Protein AF-A0A954H2K1-F1 (afdb_monomer)

Secondary structure (DSSP, 8-state):
------HHHHHHHHHHHSPSSHHHHHHHHHHHS-TTS-HHHHHHHH--STT-SHHHHHHHHHHHHHHTTT-HHHHHHHHHHT-SSHHHHHHHHHHHHHHHH-GGGS-HHHHHHSPP---

Foldseek 3Di:
DLPQDQLLVVLVVVLVPDDDDLLNVLSVVLSVDDLPDQLLVLCVRQACCQVVDNSRNVSSLSSLLSSQLQALVSSLVSSVVNPHPSVSSNVSSNVNSCVNNDPVRDDVVVVVVDDDPDD

Radius of gyration: 14.09 Å; Cα contacts (8 Å, |Δi|>4): 170; chains: 1; bounding box: 40×34×34 Å

Mean predicted aligned error: 3.35 Å

Sequence (119 aa):
LHSTADPRQMLEAVIQYTPEGPTHSGLKEALETPLDYDVRTAAARLGSGGQVISSDTVPFSLWCAAKCLRNYEEAMWTTVAGLGDRDTTCAIAGSVVALAVGSNGIPQLWLDHREPLNC

Nearest PDB structures (foldseek):
  3pko-assembly1_B  TM=3.570E-01  e=7.228E+00  Levilactobacillus brevis ATCC 367

Solvent-accessible surface area (backbone atoms only — not comparable to full-atom values): 6361 Å² total; per-residue (Å²): 131,83,78,73,86,48,47,64,60,52,48,54,53,53,43,74,74,41,67,91,50,65,41,32,54,28,36,53,51,34,69,72,46,67,70,86,57,57,51,53,62,46,17,74,70,29,25,30,20,78,76,76,40,63,41,25,24,48,18,29,19,51,38,33,21,36,58,24,39,82,36,40,66,58,23,40,57,49,36,46,66,32,38,65,34,36,68,64,29,28,53,52,18,41,55,56,16,40,67,65,45,33,80,88,44,48,62,62,70,57,67,72,71,47,82,81,87,82,126

pLDDT: mean 95.21, std 9.89, range [38.78, 98.88]

Structure (mmCIF, N/CA/C/O backbone):
data_AF-A0A954H2K1-F1
#
_entry.id   AF-A0A954H2K1-F1
#
loop_
_atom_site.group_PDB
_atom_site.id
_atom_site.type_symbol
_atom_site.label_atom_id
_atom_site.label_alt_id
_atom_site.label_comp_id
_atom_site.label_asym_id
_atom_site.label_entity_id
_atom_site.label_seq_id
_atom_site.pdbx_PDB_ins_code
_atom_site.Cartn_x
_atom_site.Cartn_y
_atom_site.Cartn_z
_atom_site.occupancy
_atom_site.B_iso_or_equiv
_atom_site.auth_seq_id
_atom_site.auth_comp_id
_atom_site.auth_asym_id
_atom_site.auth_atom_id
_atom_site.pdbx_PDB_model_num
ATOM 1 N N . LEU A 1 1 ? -1.666 -22.739 -12.254 1.00 38.78 1 LEU A N 1
ATOM 2 C CA . LEU A 1 1 ? -2.781 -22.206 -11.441 1.00 38.78 1 LEU A CA 1
ATOM 3 C C . LEU A 1 1 ? -2.349 -20.838 -10.925 1.00 38.78 1 LEU A C 1
ATOM 5 O O . LEU A 1 1 ? -1.765 -20.761 -9.854 1.00 38.78 1 LEU A O 1
ATOM 9 N N . HIS A 1 2 ? -2.515 -19.777 -11.719 1.00 43.56 2 HIS A N 1
ATOM 10 C CA . HIS A 1 2 ? -2.270 -18.424 -11.217 1.00 43.56 2 HIS A CA 1
ATOM 11 C C . HIS A 1 2 ? -3.462 -18.058 -10.341 1.00 43.56 2 HIS A C 1
ATOM 13 O O . HIS A 1 2 ? -4.501 -17.655 -10.853 1.00 43.56 2 HIS A O 1
ATOM 19 N N . SER A 1 3 ? -3.337 -18.282 -9.032 1.00 51.31 3 SER A N 1
ATOM 20 C CA . SER A 1 3 ? -4.218 -17.624 -8.074 1.00 51.31 3 SER A CA 1
ATOM 21 C C . SER A 1 3 ? -3.989 -16.128 -8.261 1.00 51.31 3 SER A C 1
ATOM 23 O O . SER A 1 3 ? -2.921 -15.618 -7.930 1.00 51.31 3 SER A O 1
ATOM 25 N N . THR A 1 4 ? -4.917 -15.443 -8.922 1.00 65.69 4 THR A N 1
ATOM 26 C CA . THR A 1 4 ? -4.854 -13.990 -9.053 1.00 65.69 4 THR A CA 1
ATOM 27 C C . THR A 1 4 ? -5.022 -13.415 -7.660 1.00 65.69 4 THR A C 1
ATOM 29 O O . THR A 1 4 ? -6.081 -13.604 -7.065 1.00 65.69 4 THR A O 1
ATOM 32 N N . ALA A 1 5 ? -3.994 -12.749 -7.136 1.00 76.88 5 ALA A N 1
ATOM 33 C CA . ALA A 1 5 ? -4.074 -12.118 -5.828 1.00 76.88 5 ALA A CA 1
ATOM 34 C C . ALA A 1 5 ? -5.279 -11.155 -5.794 1.00 76.88 5 ALA A C 1
ATOM 36 O O . ALA A 1 5 ? -5.432 -10.301 -6.680 1.00 76.88 5 ALA A O 1
ATOM 37 N N . ASP A 1 6 ? -6.162 -11.361 -4.817 1.00 92.81 6 ASP A N 1
ATOM 38 C CA . ASP A 1 6 ? -7.341 -10.536 -4.566 1.00 92.81 6 ASP A CA 1
ATOM 39 C C . ASP A 1 6 ? -6.993 -9.477 -3.503 1.00 92.81 6 ASP A C 1
ATOM 41 O O . ASP A 1 6 ? -6.648 -9.845 -2.373 1.00 92.81 6 ASP A O 1
ATOM 45 N N . PRO A 1 7 ? -7.076 -8.173 -3.836 1.00 95.81 7 PRO A N 1
ATOM 46 C CA . PRO A 1 7 ? -6.844 -7.083 -2.892 1.00 95.81 7 PRO A CA 1
ATOM 47 C C . PRO A 1 7 ? -7.637 -7.200 -1.590 1.00 95.81 7 PRO A C 1
ATOM 49 O O . PRO A 1 7 ? -7.103 -6.906 -0.520 1.00 95.81 7 PRO A O 1
ATOM 52 N N . ARG A 1 8 ? -8.900 -7.642 -1.665 1.00 96.44 8 ARG A N 1
ATOM 53 C CA . ARG A 1 8 ? -9.757 -7.742 -0.481 1.00 96.44 8 ARG A CA 1
ATOM 54 C C . ARG A 1 8 ? -9.300 -8.880 0.422 1.00 96.44 8 ARG A C 1
ATOM 56 O O . ARG A 1 8 ? -9.053 -8.657 1.605 1.00 96.44 8 ARG A O 1
ATOM 63 N N . GLN A 1 9 ? -9.112 -10.066 -0.156 1.00 96.25 9 GLN A N 1
ATOM 64 C CA . GLN A 1 9 ? -8.632 -11.242 0.567 1.00 96.25 9 GLN A CA 1
ATOM 65 C C . GLN A 1 9 ? -7.272 -10.993 1.237 1.00 96.25 9 GLN A C 1
ATOM 67 O O . GLN A 1 9 ? -7.031 -11.467 2.346 1.00 96.25 9 GLN A O 1
ATOM 72 N N . MET A 1 10 ? -6.386 -10.228 0.589 1.00 96.38 10 MET A N 1
ATOM 73 C CA . MET A 1 10 ? -5.105 -9.825 1.170 1.00 96.38 10 MET A CA 1
ATOM 74 C C . MET A 1 10 ? -5.300 -9.025 2.468 1.00 96.38 10 MET A C 1
ATOM 76 O O . MET A 1 10 ? -4.695 -9.360 3.485 1.00 96.38 10 MET A O 1
ATOM 80 N N . LEU A 1 11 ? -6.146 -7.991 2.455 1.00 98.19 11 LEU A N 1
ATOM 81 C CA . LEU A 1 11 ? -6.416 -7.175 3.645 1.00 98.19 11 LEU A CA 1
ATOM 82 C C . LEU A 1 11 ? -7.114 -7.986 4.745 1.00 98.19 11 LEU A C 1
ATOM 84 O O . LEU A 1 11 ? -6.718 -7.899 5.906 1.00 98.19 11 LEU A O 1
ATOM 88 N N . GLU A 1 12 ? -8.094 -8.818 4.386 1.00 98.38 12 GLU A N 1
ATOM 89 C CA . GLU A 1 12 ? -8.790 -9.711 5.324 1.00 98.38 12 GLU A CA 1
ATOM 90 C C . GLU A 1 12 ? -7.816 -10.677 6.019 1.00 98.38 12 GLU A C 1
ATOM 92 O O . GLU A 1 12 ? -7.873 -10.840 7.241 1.00 98.38 12 GLU A O 1
ATOM 97 N N . ALA A 1 13 ? -6.865 -11.251 5.275 1.00 97.38 13 ALA A N 1
ATOM 98 C CA . ALA A 1 13 ? -5.834 -12.116 5.840 1.00 97.38 13 ALA A CA 1
ATOM 99 C C . ALA A 1 13 ? -4.928 -11.360 6.826 1.00 97.38 13 ALA A C 1
ATOM 101 O O . ALA A 1 13 ? -4.668 -11.855 7.922 1.00 97.38 13 ALA A O 1
ATOM 102 N N . VAL A 1 14 ? -4.472 -10.149 6.486 1.00 97.62 14 VAL A N 1
ATOM 103 C CA . VAL A 1 14 ? -3.630 -9.354 7.398 1.00 97.62 14 VAL A CA 1
ATOM 104 C C . VAL A 1 14 ? -4.388 -8.992 8.676 1.00 97.62 14 VAL A C 1
ATOM 106 O O . VAL A 1 14 ? -3.825 -9.100 9.766 1.00 97.62 14 VAL A O 1
ATOM 109 N N . ILE A 1 15 ? -5.667 -8.619 8.570 1.00 98.62 15 ILE A N 1
ATOM 110 C CA . ILE A 1 15 ? -6.529 -8.342 9.729 1.00 98.62 15 ILE A CA 1
ATOM 111 C C . ILE A 1 15 ? -6.602 -9.570 10.642 1.00 98.62 15 ILE A C 1
ATOM 113 O O . ILE A 1 15 ? -6.393 -9.432 11.843 1.00 98.62 15 ILE A O 1
ATOM 117 N N . GLN A 1 16 ? -6.818 -10.769 10.088 1.00 98.44 16 GLN A N 1
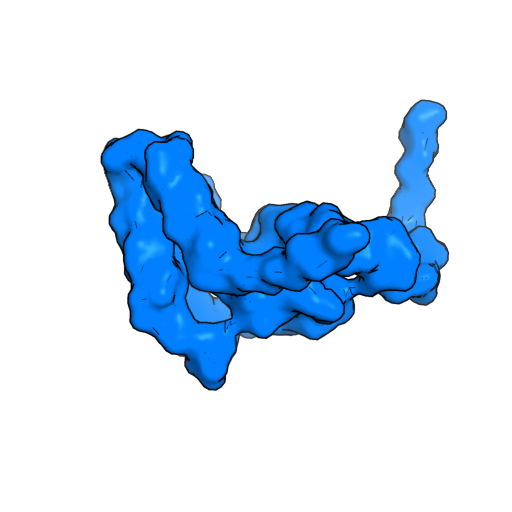ATOM 118 C CA . GLN A 1 16 ? -6.915 -12.010 10.867 1.00 98.44 16 GLN A CA 1
ATOM 119 C C . GLN A 1 16 ? -5.661 -12.297 11.712 1.00 98.44 16 GLN A C 1
ATOM 121 O O . GLN A 1 16 ? -5.774 -12.845 12.808 1.00 98.44 16 GLN A O 1
ATOM 126 N N . TYR A 1 17 ? -4.472 -11.945 11.216 1.00 98.00 17 TYR A N 1
ATOM 127 C CA . TYR A 1 17 ? -3.203 -12.191 11.910 1.00 98.00 17 TYR A CA 1
ATOM 128 C C . TYR A 1 17 ? -2.695 -11.002 12.737 1.00 98.00 17 TYR A C 1
ATOM 130 O O . TYR A 1 17 ? -1.668 -11.127 13.406 1.00 98.00 17 TYR A O 1
ATOM 138 N N . THR A 1 18 ? -3.390 -9.862 12.725 1.00 98.38 18 THR A N 1
ATOM 139 C CA . THR A 1 18 ? -2.998 -8.681 13.505 1.00 98.38 18 THR A CA 1
ATOM 140 C C . THR A 1 18 ? -3.747 -8.669 14.843 1.00 98.38 18 THR A C 1
ATOM 142 O O . THR A 1 18 ? -4.977 -8.637 14.833 1.00 98.38 18 THR A O 1
ATOM 145 N N . PRO A 1 19 ? -3.056 -8.662 16.002 1.00 98.38 19 PRO A N 1
ATOM 146 C CA . PRO A 1 19 ? -3.712 -8.565 17.306 1.00 98.38 19 PRO A CA 1
ATOM 147 C C . PRO A 1 19 ? -4.581 -7.311 17.440 1.00 98.38 19 PRO A C 1
ATOM 149 O O . PRO A 1 19 ? -4.293 -6.278 16.831 1.00 98.38 19 PRO A O 1
ATOM 152 N N . GLU A 1 20 ? -5.611 -7.375 18.287 1.00 98.31 20 GLU A N 1
ATOM 153 C CA . GLU A 1 20 ? -6.463 -6.218 18.561 1.00 98.31 20 GLU A CA 1
ATOM 154 C C . GLU A 1 20 ? -5.645 -5.016 19.059 1.00 98.31 20 GLU A C 1
ATOM 156 O O . GLU A 1 20 ? -4.799 -5.125 19.946 1.00 98.31 20 GLU A O 1
ATOM 161 N N . GLY A 1 21 ? -5.908 -3.848 18.474 1.00 98.62 21 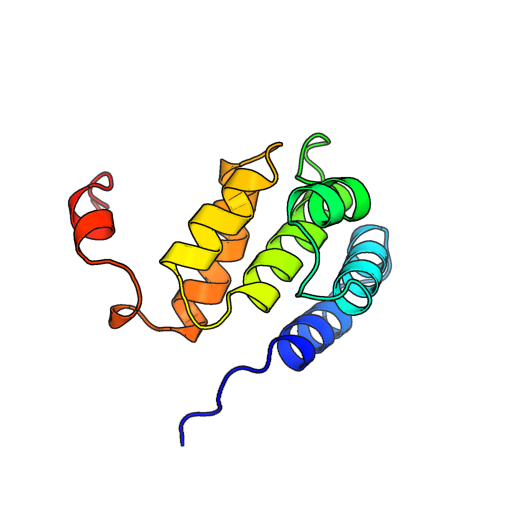GLY A N 1
ATOM 162 C CA . GLY A 1 21 ? -5.198 -2.612 18.773 1.00 98.62 21 GLY A CA 1
ATOM 163 C C . GLY A 1 21 ? -5.382 -1.563 17.673 1.00 98.62 21 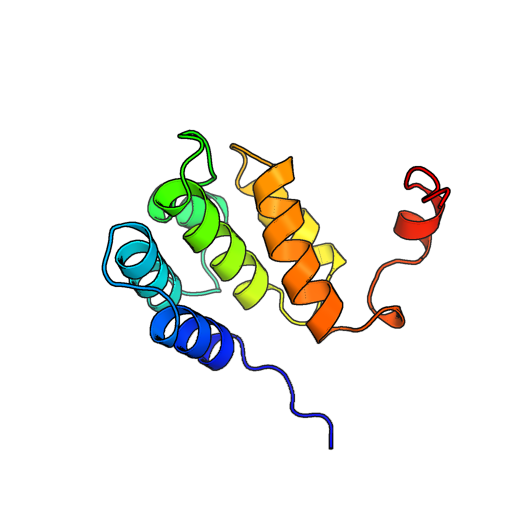GLY A C 1
ATOM 164 O O . GLY A 1 21 ? -6.086 -1.820 16.691 1.00 98.62 21 GLY A O 1
ATOM 165 N N . PRO A 1 22 ? -4.739 -0.388 17.803 1.00 98.69 22 PRO A N 1
ATOM 166 C CA . PRO A 1 22 ? -4.895 0.716 16.854 1.00 98.69 22 PRO A CA 1
ATOM 167 C C . PRO A 1 22 ? -4.591 0.326 15.401 1.00 98.69 22 PRO A C 1
ATOM 169 O O . PRO A 1 22 ? -5.336 0.692 14.498 1.00 98.69 22 PRO A O 1
ATOM 172 N N . THR A 1 23 ? -3.557 -0.488 15.172 1.00 98.75 23 THR A N 1
ATOM 173 C CA . THR A 1 23 ? -3.194 -0.972 13.830 1.00 98.75 23 THR A CA 1
ATOM 174 C C . THR A 1 23 ? -4.259 -1.891 13.241 1.00 98.75 23 THR A C 1
ATOM 176 O O . THR A 1 23 ? -4.628 -1.727 12.085 1.00 98.75 23 THR A O 1
ATOM 179 N N . HIS A 1 24 ? -4.809 -2.818 14.031 1.00 98.81 24 HIS A N 1
ATOM 180 C CA . HIS A 1 24 ? -5.902 -3.689 13.589 1.00 98.81 24 HIS A CA 1
ATOM 181 C C . HIS A 1 24 ? -7.177 -2.893 13.265 1.00 98.81 24 HIS A C 1
ATOM 183 O O . HIS A 1 24 ? -7.835 -3.169 12.263 1.00 98.81 24 HIS A O 1
ATOM 189 N N . SER A 1 25 ? -7.499 -1.861 14.052 1.00 98.81 25 SER A N 1
ATOM 190 C CA . SER A 1 25 ? -8.604 -0.942 13.741 1.00 98.81 25 SER A CA 1
ATOM 191 C C . SER A 1 25 ? -8.366 -0.176 12.437 1.00 98.81 25 SER A C 1
ATOM 193 O O . SER A 1 25 ? -9.257 -0.133 11.592 1.00 98.81 25 SER A O 1
ATOM 195 N N . GLY A 1 26 ? -7.158 0.357 12.231 1.00 98.75 26 GLY A N 1
ATOM 196 C CA . GLY A 1 26 ? -6.791 1.030 10.985 1.00 98.75 26 GLY A CA 1
ATOM 197 C C . GLY A 1 26 ? -6.839 0.097 9.771 1.00 98.75 26 GLY A C 1
ATOM 198 O O . GLY A 1 26 ? -7.298 0.493 8.708 1.00 98.75 26 GLY A O 1
ATOM 199 N N . LEU A 1 27 ? -6.452 -1.173 9.920 1.00 98.88 27 LEU A N 1
ATOM 200 C CA . LEU A 1 27 ? -6.567 -2.170 8.849 1.00 98.88 27 LEU A CA 1
ATOM 201 C C . LEU A 1 27 ? -8.023 -2.457 8.463 1.00 98.88 27 LEU A C 1
ATOM 203 O O . LEU A 1 27 ? -8.324 -2.585 7.278 1.00 98.88 27 LEU A O 1
ATOM 207 N N . LYS A 1 28 ? -8.937 -2.518 9.438 1.00 98.75 28 LYS A N 1
ATOM 208 C CA . LYS A 1 28 ? -10.378 -2.599 9.151 1.00 98.75 28 LYS A CA 1
ATOM 209 C C . LYS A 1 28 ? -10.863 -1.360 8.405 1.00 98.75 28 LYS A C 1
ATOM 211 O O . LYS A 1 28 ? -11.631 -1.481 7.460 1.00 98.75 28 LYS A O 1
ATOM 216 N N . GLU A 1 29 ? -10.387 -0.179 8.784 1.00 98.75 29 GLU A N 1
ATOM 217 C CA . GLU A 1 29 ? -10.713 1.050 8.063 1.00 98.75 29 GLU A CA 1
ATOM 218 C C . GLU A 1 29 ? -10.147 1.065 6.636 1.00 98.75 29 GLU A C 1
ATOM 220 O O . GLU A 1 29 ? -10.831 1.502 5.711 1.00 98.75 29 GLU A O 1
ATOM 225 N N . ALA A 1 30 ? -8.944 0.529 6.427 1.00 98.75 30 ALA A N 1
ATOM 226 C CA . ALA A 1 30 ? -8.362 0.346 5.103 1.00 98.75 30 ALA A CA 1
ATOM 227 C C . ALA A 1 30 ? -9.203 -0.610 4.238 1.00 98.75 30 ALA A C 1
ATOM 229 O O . ALA A 1 30 ? -9.450 -0.299 3.077 1.00 98.75 30 ALA A O 1
ATOM 230 N N . LEU A 1 31 ? -9.695 -1.724 4.796 1.00 98.62 31 LEU A N 1
ATOM 231 C CA . LEU A 1 31 ? -10.586 -2.665 4.099 1.00 98.62 31 LEU A CA 1
ATOM 232 C C . LEU A 1 31 ? -11.898 -2.007 3.638 1.00 98.62 31 LEU A C 1
ATOM 234 O O . LEU A 1 31 ? -12.394 -2.313 2.554 1.00 98.62 31 LEU A O 1
ATOM 238 N N . GLU A 1 32 ? -12.443 -1.100 4.448 1.00 98.38 32 GLU A N 1
ATOM 239 C CA . GLU A 1 32 ? -13.685 -0.376 4.152 1.00 98.38 32 GLU A CA 1
ATOM 240 C C . GLU A 1 32 ? -13.468 0.897 3.313 1.00 98.38 32 GLU A C 1
ATOM 242 O O . GLU A 1 32 ? -14.431 1.509 2.850 1.00 98.38 32 GLU A O 1
ATOM 247 N N . THR A 1 33 ? -12.218 1.320 3.098 1.00 98.56 33 THR A N 1
ATOM 248 C CA . THR A 1 33 ? -11.896 2.490 2.272 1.00 98.56 33 THR A CA 1
ATOM 249 C C . THR A 1 33 ? -11.875 2.092 0.791 1.00 98.56 33 THR A C 1
ATOM 251 O O . THR A 1 33 ? -11.024 1.291 0.396 1.00 98.56 33 THR A O 1
ATOM 254 N N . PRO A 1 34 ? -12.749 2.658 -0.066 1.00 98.12 34 PRO A N 1
ATOM 255 C CA . PRO A 1 34 ? -12.811 2.290 -1.479 1.00 98.12 34 PRO A CA 1
ATOM 256 C C . PRO A 1 34 ? -11.471 2.482 -2.193 1.00 98.12 34 PRO A C 1
ATOM 258 O O . PRO A 1 34 ? -10.825 3.516 -2.039 1.00 98.12 34 PRO A O 1
ATOM 261 N N . LEU A 1 35 ? -11.047 1.496 -2.990 1.00 98.00 35 LEU A N 1
ATOM 262 C CA . LEU A 1 35 ? -9.751 1.526 -3.685 1.00 98.00 35 LEU A CA 1
ATOM 263 C C . LEU A 1 35 ? -9.700 2.542 -4.839 1.00 98.00 35 LEU A C 1
ATOM 265 O O . LEU A 1 35 ? -8.625 2.816 -5.365 1.00 98.00 35 LEU A O 1
ATOM 269 N N . ASP A 1 36 ? -10.827 3.116 -5.256 1.00 97.00 36 ASP A N 1
ATOM 270 C CA . ASP A 1 36 ? -10.909 4.163 -6.281 1.00 97.00 36 ASP A CA 1
ATOM 271 C C . ASP A 1 36 ? -10.745 5.583 -5.714 1.00 97.00 36 ASP A C 1
ATOM 273 O O . ASP A 1 36 ? -10.622 6.531 -6.489 1.00 97.00 36 ASP A O 1
ATOM 277 N N . TYR A 1 37 ? -10.654 5.735 -4.388 1.00 97.88 37 TYR A N 1
ATOM 278 C CA . TYR A 1 37 ? -10.381 7.025 -3.756 1.00 97.88 37 TYR A CA 1
ATOM 279 C C . TYR A 1 37 ? -9.064 7.643 -4.238 1.00 97.88 37 TYR A C 1
ATOM 281 O O . TYR A 1 37 ? -8.098 6.949 -4.595 1.00 97.88 37 TYR A O 1
ATOM 289 N N . ASP A 1 38 ? -9.035 8.978 -4.191 1.00 98.06 38 ASP A N 1
ATOM 290 C CA . ASP A 1 38 ? -7.797 9.735 -4.304 1.00 98.06 38 ASP A CA 1
ATOM 291 C C . ASP A 1 38 ? -6.853 9.363 -3.157 1.00 98.06 38 ASP A C 1
ATOM 293 O O . ASP A 1 38 ? -7.251 9.244 -1.992 1.00 98.06 38 ASP A O 1
ATOM 297 N N . VAL A 1 39 ? -5.577 9.197 -3.489 1.00 98.38 39 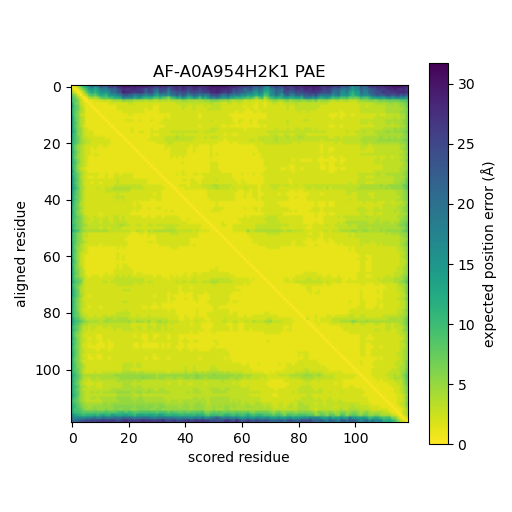VAL A N 1
ATOM 298 C CA . VAL A 1 39 ? -4.581 8.707 -2.537 1.00 98.38 39 VAL A CA 1
ATOM 299 C C . VAL A 1 39 ? -4.345 9.680 -1.385 1.00 98.38 39 VAL A C 1
ATOM 301 O O . VAL A 1 39 ? -4.062 9.242 -0.274 1.00 98.38 39 VAL A O 1
ATOM 304 N N . ARG A 1 40 ? -4.521 10.992 -1.592 1.00 98.06 40 ARG A N 1
ATOM 305 C CA . ARG A 1 40 ? -4.375 11.981 -0.512 1.00 98.06 40 ARG A CA 1
ATOM 306 C C . ARG A 1 40 ? -5.553 11.914 0.448 1.00 98.06 40 ARG A C 1
ATOM 308 O O . ARG A 1 40 ? -5.365 12.083 1.649 1.00 98.06 40 ARG A O 1
ATOM 315 N N . THR A 1 41 ? -6.753 11.631 -0.061 1.00 98.25 41 THR A N 1
ATOM 316 C CA . THR A 1 41 ? -7.923 11.349 0.781 1.00 98.25 41 THR A CA 1
ATOM 317 C C . THR A 1 41 ? -7.714 10.080 1.604 1.00 98.25 41 THR A C 1
ATOM 319 O O . THR A 1 41 ? -7.978 10.092 2.804 1.00 98.25 41 THR A O 1
ATOM 322 N N . ALA A 1 42 ? -7.190 9.010 0.998 1.00 98.56 42 ALA A N 1
ATOM 323 C CA . ALA A 1 42 ? -6.863 7.785 1.726 1.00 98.56 42 ALA A CA 1
ATOM 324 C C . ALA A 1 42 ? -5.765 8.017 2.780 1.00 98.56 42 ALA A C 1
ATOM 326 O O . ALA A 1 42 ? -5.923 7.592 3.918 1.00 98.56 42 ALA A O 1
ATOM 327 N N . ALA A 1 43 ? -4.703 8.755 2.446 1.00 98.44 43 ALA A N 1
ATOM 328 C CA . ALA A 1 43 ? -3.624 9.117 3.368 1.00 98.44 43 ALA A CA 1
ATOM 329 C C . ALA A 1 43 ? -4.125 9.930 4.571 1.00 98.44 43 ALA A C 1
ATOM 331 O O . ALA A 1 43 ? -3.788 9.621 5.710 1.00 98.44 43 ALA A O 1
ATOM 332 N N . ALA A 1 44 ? -4.976 10.935 4.335 1.00 98.06 44 ALA A N 1
ATOM 333 C CA . ALA A 1 44 ? -5.567 11.743 5.402 1.00 98.06 44 ALA A CA 1
ATOM 334 C C . ALA A 1 44 ? -6.458 10.921 6.346 1.00 98.06 44 ALA A C 1
ATOM 336 O O . ALA A 1 44 ? -6.612 11.274 7.513 1.00 98.06 44 ALA A O 1
ATOM 337 N N . ARG A 1 45 ? -7.053 9.841 5.833 1.00 98.31 45 ARG A N 1
ATOM 338 C CA . ARG A 1 45 ? -7.928 8.946 6.588 1.00 98.31 45 ARG A CA 1
ATOM 339 C C . ARG A 1 45 ? -7.159 7.874 7.361 1.00 98.31 45 ARG A C 1
ATOM 341 O O . ARG A 1 45 ? -7.461 7.630 8.520 1.00 98.31 45 ARG A O 1
ATOM 348 N N . LEU A 1 46 ? -6.197 7.229 6.709 1.00 98.62 46 LEU A N 1
ATOM 349 C CA . LEU A 1 46 ? -5.528 6.019 7.195 1.00 98.62 46 LEU A CA 1
ATOM 350 C C . LEU A 1 46 ? -4.184 6.290 7.887 1.00 98.62 46 LEU A C 1
ATOM 352 O O . LEU A 1 46 ? -3.623 5.368 8.479 1.00 98.62 46 LEU A O 1
ATOM 356 N N . GLY A 1 47 ? -3.678 7.523 7.795 1.00 98.38 47 GLY A N 1
ATOM 357 C CA . GLY A 1 47 ? -2.345 7.901 8.252 1.00 98.38 47 GLY A CA 1
ATOM 358 C C . GLY A 1 47 ? -1.271 7.524 7.236 1.00 98.38 47 GLY A C 1
ATOM 359 O O . GLY A 1 47 ? -1.277 6.418 6.711 1.00 98.38 47 GLY A O 1
ATOM 360 N N . SER A 1 48 ? -0.336 8.427 6.937 1.00 98.00 48 SER A N 1
ATOM 361 C CA . SER A 1 48 ? 0.763 8.178 5.984 1.00 98.00 48 SER A CA 1
ATOM 362 C C . SER A 1 48 ? 2.147 8.171 6.648 1.00 98.00 48 SER A C 1
ATOM 364 O O . SER A 1 48 ? 3.153 8.516 6.031 1.00 98.00 48 SER A O 1
ATOM 366 N N . GLY A 1 49 ? 2.194 7.813 7.930 1.00 97.56 49 GLY A N 1
ATOM 367 C CA . GLY A 1 49 ? 3.394 7.566 8.729 1.00 97.56 49 GLY A CA 1
ATOM 368 C C . GLY A 1 49 ? 4.029 8.80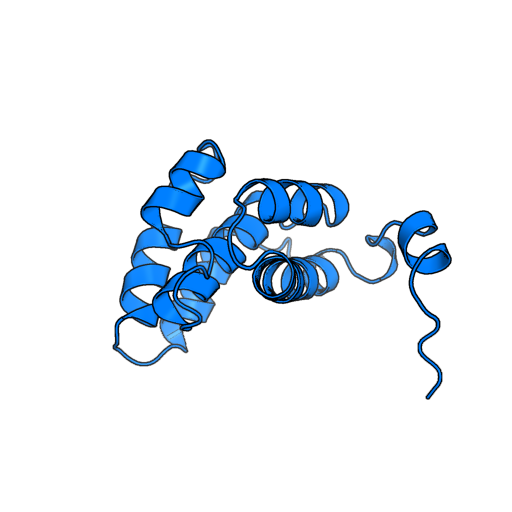4 9.362 1.00 97.56 49 GLY A C 1
ATOM 369 O O . GLY A 1 49 ? 5.125 8.720 9.906 1.00 97.56 49 GLY A O 1
ATOM 370 N N . GLY A 1 50 ? 3.350 9.954 9.347 1.00 97.31 50 GLY A N 1
ATOM 371 C CA . GLY A 1 50 ? 3.842 11.182 9.980 1.00 97.31 50 GLY A CA 1
ATOM 372 C C . GLY A 1 50 ? 4.040 11.080 11.499 1.00 97.31 50 GLY A C 1
ATOM 373 O O . GLY A 1 50 ? 4.770 11.887 12.069 1.00 97.31 50 GLY A O 1
ATOM 374 N N . GLN A 1 51 ? 3.411 10.103 12.155 1.00 97.12 51 GLN A N 1
ATOM 375 C CA . GLN A 1 51 ? 3.552 9.829 13.588 1.00 97.12 51 GLN A CA 1
ATOM 376 C C . GLN A 1 51 ? 4.605 8.753 13.908 1.00 97.12 51 GLN A C 1
ATOM 378 O O . GLN A 1 51 ? 4.859 8.503 15.084 1.00 97.12 51 GLN A O 1
ATOM 383 N N . VAL A 1 52 ? 5.216 8.112 12.901 1.00 96.25 52 VAL A N 1
ATOM 384 C CA . VAL A 1 52 ? 6.243 7.060 13.072 1.00 96.25 52 VAL A CA 1
ATOM 385 C C . VAL A 1 52 ? 5.756 5.907 13.973 1.00 96.25 52 VAL A C 1
ATOM 387 O O . VAL A 1 52 ? 6.472 5.382 14.826 1.00 96.25 52 VAL A O 1
ATOM 390 N N . ILE A 1 53 ? 4.494 5.509 13.802 1.00 98.06 53 ILE A N 1
ATOM 391 C CA . ILE A 1 53 ? 3.871 4.387 14.516 1.00 98.06 53 ILE A CA 1
ATOM 392 C C . ILE A 1 53 ? 3.102 3.505 13.538 1.00 98.06 53 ILE A C 1
ATOM 394 O O . ILE A 1 53 ? 2.539 3.981 12.556 1.00 98.06 53 ILE A O 1
ATOM 398 N N . SER A 1 54 ? 3.014 2.205 13.825 1.00 98.19 54 SER A N 1
ATOM 399 C CA . SER A 1 54 ? 2.419 1.241 12.890 1.00 98.19 54 SER A CA 1
ATOM 400 C C . SER A 1 54 ? 0.958 1.542 12.545 1.00 98.19 54 SER A C 1
ATOM 402 O O . SER A 1 54 ? 0.560 1.330 11.404 1.00 98.19 54 SER A O 1
ATOM 404 N N . SER A 1 55 ? 0.173 2.082 13.478 1.00 98.56 55 SER A N 1
ATOM 405 C CA . SER A 1 55 ? -1.226 2.454 13.234 1.00 98.56 55 SER A CA 1
ATOM 406 C C . SER A 1 55 ? -1.407 3.670 12.329 1.00 98.56 55 SER A C 1
ATOM 408 O O . SER A 1 55 ? -2.503 3.858 11.823 1.00 98.56 55 SER A O 1
ATOM 410 N N . ASP A 1 56 ? -0.357 4.469 12.131 1.00 98.44 56 ASP A N 1
ATOM 411 C CA . ASP A 1 56 ? -0.334 5.611 11.210 1.00 98.44 56 ASP A CA 1
ATOM 412 C C . ASP A 1 56 ? 0.406 5.276 9.905 1.00 98.44 56 ASP A C 1
ATOM 414 O O . ASP A 1 56 ? 0.407 6.080 8.993 1.00 98.44 56 ASP A O 1
ATOM 418 N N . THR A 1 57 ? 1.046 4.109 9.786 1.00 98.56 57 THR A N 1
ATOM 419 C CA . THR A 1 57 ? 1.850 3.739 8.604 1.00 98.56 57 THR A CA 1
ATOM 420 C C . THR A 1 57 ? 1.253 2.556 7.843 1.00 98.56 57 THR A C 1
ATOM 422 O O . THR A 1 57 ? 1.128 2.573 6.615 1.00 98.56 57 THR A O 1
ATOM 425 N N . VAL A 1 58 ? 0.913 1.483 8.559 1.00 98.69 58 VAL A N 1
ATOM 426 C CA . VAL A 1 58 ? 0.562 0.184 7.969 1.00 98.69 58 VAL A CA 1
ATOM 427 C C . VAL A 1 58 ? -0.775 0.222 7.216 1.00 98.69 58 VAL A C 1
ATOM 429 O O . VAL A 1 58 ? -0.800 -0.284 6.091 1.00 98.69 58 VAL A O 1
ATOM 432 N N . PRO A 1 59 ? -1.862 0.824 7.746 1.00 98.81 59 PRO A N 1
ATOM 433 C CA . PRO A 1 59 ? -3.150 0.844 7.052 1.00 98.81 59 PRO A CA 1
ATOM 434 C C . PRO A 1 59 ? -3.083 1.461 5.651 1.00 98.81 59 PRO A 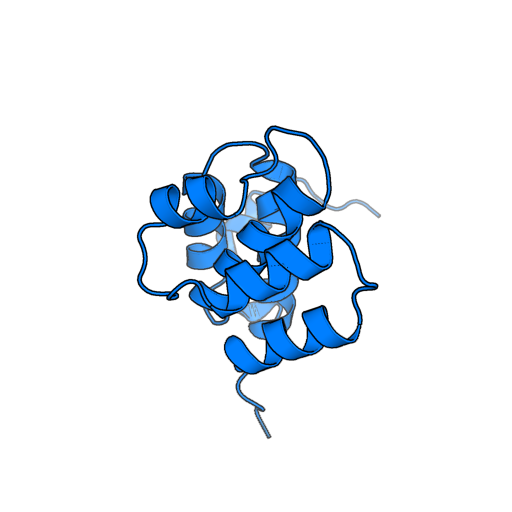C 1
ATOM 436 O O . PRO A 1 59 ? -3.505 0.833 4.681 1.00 98.81 59 PRO A O 1
ATOM 439 N N . PHE A 1 60 ? -2.486 2.648 5.521 1.00 98.88 60 PHE A N 1
ATOM 440 C CA . PHE A 1 60 ? -2.315 3.316 4.229 1.00 98.88 60 PHE A CA 1
ATOM 441 C C . PHE A 1 60 ? -1.396 2.547 3.280 1.00 98.88 60 PHE A C 1
ATOM 443 O O . PHE A 1 60 ? -1.710 2.415 2.096 1.00 98.88 60 PHE A O 1
ATOM 450 N N . SER A 1 61 ? -0.292 1.995 3.792 1.00 98.88 61 SER A N 1
ATOM 451 C CA . SER A 1 61 ? 0.651 1.221 2.975 1.00 98.88 61 SER A CA 1
ATOM 452 C C . SER A 1 61 ? -0.021 -0.002 2.346 1.00 98.88 61 SER A C 1
ATOM 454 O O . SER A 1 61 ? 0.139 -0.264 1.154 1.00 98.88 61 SER A O 1
ATOM 456 N N . LEU A 1 62 ? -0.820 -0.739 3.126 1.00 98.81 62 LEU A N 1
ATOM 457 C CA . LEU A 1 62 ? -1.529 -1.917 2.625 1.00 98.81 62 LEU A CA 1
ATOM 458 C C . LEU A 1 62 ? -2.739 -1.560 1.762 1.00 98.81 62 LEU A C 1
ATOM 460 O O . LEU A 1 62 ? -3.044 -2.302 0.831 1.00 98.81 62 LEU A O 1
ATOM 464 N N . TRP A 1 63 ? -3.389 -0.420 2.005 1.00 98.81 63 TRP A N 1
ATOM 465 C CA . TRP A 1 63 ? -4.407 0.107 1.096 1.00 98.81 63 TRP A CA 1
ATOM 466 C C . TRP A 1 63 ? -3.810 0.448 -0.279 1.00 98.81 63 TRP A C 1
ATOM 468 O O . TRP A 1 63 ? -4.370 0.060 -1.304 1.00 98.81 63 TRP A O 1
ATOM 478 N N . CYS A 1 64 ? -2.631 1.082 -0.325 1.00 98.81 64 CYS A N 1
ATOM 479 C CA . CYS A 1 64 ? -1.929 1.350 -1.585 1.00 98.81 64 CYS A CA 1
ATOM 480 C C . CYS A 1 64 ? -1.520 0.053 -2.298 1.00 98.81 64 CYS A C 1
ATOM 482 O O . CYS A 1 64 ? -1.718 -0.076 -3.507 1.00 98.81 64 CYS A O 1
ATOM 484 N N . ALA A 1 65 ? -1.012 -0.936 -1.552 1.00 98.69 65 ALA A N 1
ATOM 485 C CA . ALA A 1 65 ? -0.705 -2.253 -2.105 1.00 98.69 65 ALA A CA 1
ATOM 486 C C . ALA A 1 65 ? -1.955 -2.936 -2.682 1.00 98.69 65 ALA A C 1
ATOM 488 O O . ALA A 1 65 ? -1.902 -3.473 -3.783 1.00 98.69 65 ALA A O 1
ATOM 489 N N . ALA A 1 66 ? -3.091 -2.874 -1.981 1.00 98.44 66 ALA A N 1
ATOM 490 C CA . ALA A 1 66 ? -4.365 -3.417 -2.445 1.00 98.44 66 ALA A CA 1
ATOM 491 C C . ALA A 1 66 ? -4.837 -2.725 -3.737 1.00 98.44 66 ALA A C 1
ATOM 493 O O . ALA A 1 66 ? -5.196 -3.399 -4.705 1.00 98.44 66 ALA A O 1
ATOM 494 N N . LYS A 1 67 ? -4.783 -1.387 -3.780 1.00 98.38 67 LYS A N 1
ATOM 495 C CA . LYS A 1 67 ? -5.172 -0.573 -4.942 1.00 98.38 67 LYS A CA 1
ATOM 496 C C . LYS A 1 67 ? -4.367 -0.924 -6.197 1.00 98.38 67 LYS A C 1
ATOM 498 O O . LYS A 1 67 ? -4.933 -0.970 -7.285 1.00 98.38 67 LYS A O 1
ATOM 503 N N . CYS A 1 68 ? -3.075 -1.214 -6.042 1.00 97.94 68 CYS A N 1
ATOM 504 C CA . CYS A 1 68 ? -2.138 -1.402 -7.151 1.00 97.94 68 CYS A CA 1
ATOM 505 C C . CYS A 1 68 ? -1.510 -2.807 -7.187 1.00 97.94 68 CYS A C 1
ATOM 507 O O . CYS A 1 68 ? -0.415 -2.982 -7.715 1.00 97.94 68 CYS A O 1
ATOM 509 N N . LEU A 1 69 ? -2.194 -3.831 -6.658 1.00 96.94 69 LEU A N 1
ATOM 510 C CA . LEU A 1 69 ? -1.618 -5.161 -6.374 1.00 96.94 69 LEU A CA 1
ATOM 511 C C . LEU A 1 69 ? -0.982 -5.869 -7.583 1.00 96.94 69 LEU A C 1
ATOM 513 O O . LEU A 1 69 ? -0.214 -6.815 -7.433 1.00 96.94 69 LEU A O 1
ATOM 517 N N . ARG A 1 70 ? -1.320 -5.428 -8.795 1.00 95.56 70 ARG A N 1
ATOM 518 C CA . ARG A 1 70 ? -0.884 -6.021 -10.064 1.00 95.56 70 ARG A CA 1
ATOM 519 C C . ARG A 1 70 ? 0.111 -5.151 -10.833 1.00 95.56 70 ARG A C 1
ATOM 521 O O . ARG A 1 70 ? 0.480 -5.518 -11.943 1.00 95.56 70 ARG A O 1
ATOM 528 N N . ASN A 1 71 ? 0.519 -4.011 -10.280 1.00 97.75 71 ASN A N 1
ATOM 529 C CA . ASN A 1 71 ? 1.395 -3.058 -10.947 1.00 97.75 71 ASN A CA 1
ATOM 530 C C . ASN A 1 71 ? 2.350 -2.415 -9.934 1.00 97.75 71 ASN A C 1
ATOM 532 O O . ASN A 1 71 ? 1.968 -1.521 -9.181 1.00 97.75 71 ASN A O 1
ATOM 536 N N . TYR A 1 72 ? 3.601 -2.8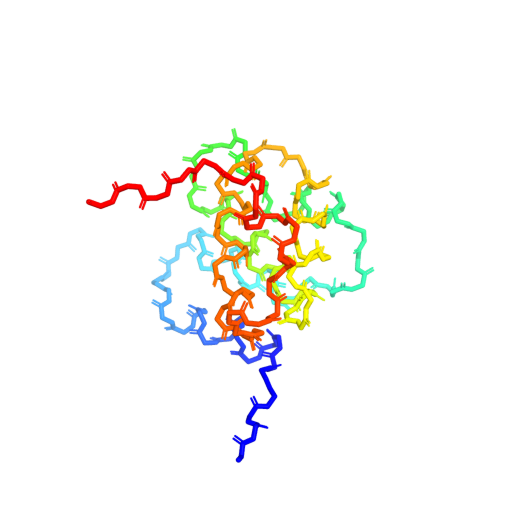80 -9.927 1.00 98.38 72 TYR A N 1
ATOM 537 C CA . TYR A 1 72 ? 4.621 -2.407 -8.993 1.00 98.38 72 TYR A CA 1
ATOM 538 C C . TYR A 1 72 ? 4.925 -0.914 -9.159 1.00 98.38 72 TYR A C 1
ATOM 540 O O . TYR A 1 72 ? 4.995 -0.187 -8.172 1.00 98.38 72 TYR A O 1
ATOM 548 N N . GLU A 1 73 ? 5.075 -0.444 -10.399 1.00 98.31 73 GLU A N 1
ATOM 549 C CA . GLU A 1 73 ? 5.379 0.962 -10.670 1.00 98.31 73 GLU A CA 1
ATOM 550 C C . GLU A 1 73 ? 4.249 1.879 -10.188 1.00 98.31 73 GLU A C 1
ATOM 552 O O . GLU A 1 73 ? 4.492 2.856 -9.479 1.00 98.31 73 GLU A O 1
ATOM 557 N N . GLU A 1 74 ? 3.003 1.526 -10.505 1.00 98.44 74 GLU A N 1
ATOM 558 C CA . GLU A 1 74 ? 1.835 2.283 -10.055 1.00 98.44 74 GLU A CA 1
ATOM 559 C C . GLU A 1 74 ? 1.680 2.251 -8.532 1.00 98.44 74 GLU A C 1
ATOM 561 O O . GLU A 1 74 ? 1.346 3.277 -7.941 1.00 98.44 74 GLU A O 1
ATOM 566 N N . ALA A 1 75 ? 1.980 1.124 -7.877 1.00 98.56 75 ALA A N 1
ATOM 567 C CA . ALA A 1 75 ? 1.960 1.026 -6.419 1.00 98.56 75 ALA A CA 1
ATOM 568 C C . ALA A 1 75 ? 2.950 1.999 -5.773 1.00 98.56 75 ALA A C 1
ATOM 570 O O . ALA A 1 75 ? 2.604 2.695 -4.817 1.00 98.56 75 ALA A O 1
ATOM 571 N N . MET A 1 76 ? 4.163 2.091 -6.315 1.00 98.69 76 MET A N 1
ATOM 572 C CA . MET A 1 76 ? 5.208 2.969 -5.794 1.00 98.69 76 MET A CA 1
ATOM 573 C C . MET A 1 76 ? 4.857 4.447 -6.013 1.00 98.69 76 MET A C 1
ATOM 575 O O . MET A 1 76 ? 4.910 5.230 -5.063 1.00 98.69 76 MET A O 1
ATOM 579 N N . TRP A 1 77 ? 4.400 4.824 -7.215 1.00 98.62 77 TRP A N 1
ATOM 580 C CA . TRP A 1 77 ? 3.960 6.198 -7.498 1.00 98.62 77 TRP A CA 1
ATOM 581 C C . TRP A 1 77 ? 2.715 6.612 -6.710 1.00 98.62 77 TRP A C 1
ATOM 583 O O . TRP A 1 77 ? 2.625 7.747 -6.240 1.00 98.62 77 TRP A O 1
ATOM 593 N N . THR A 1 78 ? 1.768 5.694 -6.526 1.00 98.69 78 THR A N 1
ATOM 594 C CA . THR A 1 78 ? 0.577 5.930 -5.707 1.00 98.69 78 THR A CA 1
ATOM 595 C C . THR A 1 78 ? 0.981 6.157 -4.255 1.00 98.69 78 THR A C 1
ATOM 597 O O . THR A 1 78 ? 0.644 7.188 -3.680 1.00 98.69 78 THR A O 1
ATOM 600 N N . THR A 1 79 ? 1.770 5.250 -3.676 1.00 98.81 79 THR A N 1
ATOM 601 C CA . THR A 1 79 ? 2.148 5.319 -2.257 1.00 98.81 79 THR A CA 1
ATOM 602 C C . THR A 1 79 ? 2.916 6.603 -1.939 1.00 98.81 79 THR A C 1
ATOM 604 O O . THR A 1 79 ? 2.550 7.329 -1.014 1.00 98.81 79 THR A O 1
ATOM 607 N N . VAL A 1 80 ? 3.918 6.964 -2.753 1.00 98.56 80 VAL A N 1
ATOM 608 C CA . VAL A 1 80 ? 4.729 8.176 -2.524 1.00 98.56 80 VAL A CA 1
ATOM 609 C C . VAL A 1 80 ? 3.909 9.472 -2.633 1.00 98.56 80 VAL A C 1
ATOM 611 O O . VAL A 1 80 ? 4.218 10.468 -1.966 1.00 98.56 80 VAL A O 1
ATOM 614 N N . ALA A 1 81 ? 2.837 9.470 -3.436 1.00 98.50 81 ALA A N 1
ATOM 615 C CA . ALA A 1 81 ? 1.933 10.609 -3.588 1.00 98.50 81 ALA A CA 1
ATOM 616 C C . ALA A 1 81 ? 1.067 10.871 -2.339 1.00 98.50 81 ALA A C 1
ATOM 618 O O . ALA A 1 81 ? 0.583 11.996 -2.171 1.00 98.50 81 ALA A O 1
ATOM 619 N N . GLY A 1 82 ? 0.940 9.889 -1.436 1.00 97.31 82 GLY A N 1
ATOM 620 C CA . GLY A 1 82 ? 0.333 10.047 -0.109 1.00 97.31 82 GLY A CA 1
ATOM 621 C C . GLY A 1 82 ? 1.133 10.923 0.859 1.00 97.31 82 GLY A C 1
ATOM 622 O O . GLY A 1 82 ? 0.575 11.410 1.838 1.00 97.31 82 GLY A O 1
ATOM 623 N N . LEU A 1 83 ? 2.402 11.214 0.543 1.00 97.31 83 LEU A N 1
ATOM 624 C CA . LEU A 1 83 ? 3.328 11.979 1.388 1.00 97.31 83 LEU A CA 1
ATOM 625 C C . LEU A 1 83 ? 3.570 11.301 2.757 1.00 97.31 83 LEU A C 1
ATOM 627 O O . LEU A 1 83 ? 3.466 10.087 2.875 1.00 97.31 83 LEU A O 1
ATOM 631 N N . GLY A 1 84 ? 3.972 12.070 3.774 1.00 96.75 84 GLY A N 1
ATOM 632 C CA . GLY A 1 84 ? 4.388 11.540 5.077 1.00 96.75 84 GLY A CA 1
ATOM 633 C C . GLY A 1 84 ? 5.728 10.801 5.017 1.00 96.75 84 GLY A C 1
ATOM 634 O O . GLY A 1 84 ? 6.674 11.291 4.389 1.00 96.75 84 GLY A O 1
ATOM 635 N N . ASP A 1 85 ? 5.787 9.646 5.676 1.00 97.94 85 ASP A N 1
ATOM 636 C CA . ASP A 1 85 ? 6.934 8.733 5.746 1.00 97.94 85 ASP A CA 1
ATOM 637 C C . ASP A 1 85 ? 6.993 7.876 4.471 1.00 97.94 85 ASP A C 1
ATOM 639 O O . ASP A 1 85 ? 6.515 6.739 4.389 1.00 97.94 85 ASP A O 1
ATOM 643 N N . ARG A 1 86 ? 7.480 8.507 3.401 1.00 98.12 86 ARG A N 1
ATOM 644 C CA . ARG A 1 86 ? 7.440 7.967 2.035 1.00 98.12 86 ARG A CA 1
ATOM 645 C C . ARG A 1 86 ? 8.284 6.714 1.883 1.00 98.12 86 ARG A C 1
ATOM 647 O O . ARG A 1 86 ? 7.877 5.800 1.175 1.00 98.12 86 ARG A O 1
ATOM 654 N N . ASP A 1 87 ? 9.456 6.692 2.499 1.00 98.06 87 ASP A N 1
ATOM 655 C CA . ASP A 1 87 ? 10.373 5.565 2.446 1.00 98.06 87 ASP A CA 1
ATOM 656 C C . ASP A 1 87 ? 9.770 4.346 3.138 1.00 98.06 87 ASP A C 1
ATOM 658 O O . ASP A 1 87 ? 9.679 3.292 2.506 1.00 98.06 87 ASP A O 1
ATOM 662 N N . THR A 1 88 ? 9.251 4.486 4.361 1.00 98.25 88 THR A N 1
ATOM 663 C CA . THR A 1 88 ? 8.651 3.351 5.078 1.00 98.25 88 THR A CA 1
ATOM 664 C C . THR A 1 88 ? 7.387 2.849 4.385 1.00 98.25 88 THR A C 1
ATOM 666 O O . THR A 1 88 ? 7.211 1.641 4.200 1.00 98.25 88 THR A O 1
ATOM 669 N N . THR A 1 89 ? 6.506 3.757 3.955 1.00 98.75 89 THR A N 1
ATOM 670 C CA . THR A 1 89 ? 5.252 3.367 3.293 1.00 98.75 89 THR A CA 1
ATOM 671 C C . THR A 1 89 ? 5.504 2.683 1.947 1.00 98.75 89 THR A C 1
ATOM 673 O O . THR A 1 89 ? 4.928 1.625 1.681 1.00 98.75 89 THR A O 1
ATOM 676 N N . CYS A 1 90 ? 6.422 3.208 1.124 1.00 98.69 90 CYS A N 1
ATOM 677 C CA . CYS A 1 90 ? 6.805 2.575 -0.141 1.00 98.69 90 CYS A CA 1
ATOM 678 C C . CYS A 1 90 ? 7.535 1.246 0.076 1.00 98.69 90 CYS A C 1
ATOM 680 O O . CYS A 1 90 ? 7.307 0.305 -0.682 1.00 98.69 90 CYS A O 1
ATOM 682 N N . ALA A 1 91 ? 8.371 1.128 1.112 1.00 98.50 91 ALA A N 1
ATOM 683 C CA . ALA A 1 91 ? 9.033 -0.131 1.440 1.00 98.50 91 ALA A CA 1
ATOM 684 C C . ALA A 1 91 ? 8.012 -1.234 1.760 1.00 98.50 91 ALA A C 1
ATOM 686 O O . ALA A 1 91 ? 8.130 -2.349 1.248 1.00 98.50 91 ALA A O 1
ATOM 687 N N . ILE A 1 92 ? 6.974 -0.924 2.545 1.00 98.69 92 ILE A N 1
ATOM 688 C CA . ILE A 1 92 ? 5.901 -1.872 2.875 1.00 98.69 92 ILE A CA 1
ATOM 689 C C . ILE A 1 92 ? 5.066 -2.203 1.632 1.00 98.69 92 ILE A C 1
ATOM 691 O O . ILE A 1 92 ? 4.941 -3.377 1.274 1.00 98.69 92 ILE A O 1
ATOM 695 N N . ALA A 1 93 ? 4.514 -1.189 0.956 1.00 98.69 93 ALA A N 1
ATOM 696 C CA . ALA A 1 93 ? 3.622 -1.390 -0.187 1.00 98.69 93 ALA A CA 1
ATOM 697 C C . ALA A 1 93 ? 4.337 -2.097 -1.349 1.00 98.69 93 ALA A C 1
ATOM 699 O O . ALA A 1 93 ? 3.845 -3.096 -1.878 1.00 98.69 93 ALA A O 1
ATOM 700 N N . GLY A 1 94 ? 5.539 -1.631 -1.694 1.00 98.25 94 GLY A N 1
ATOM 701 C CA . GLY A 1 94 ? 6.371 -2.212 -2.739 1.00 98.25 94 GLY A CA 1
ATOM 702 C C . GLY A 1 94 ? 6.736 -3.666 -2.455 1.00 98.25 94 GLY A C 1
ATOM 703 O O . GLY A 1 94 ? 6.651 -4.491 -3.359 1.00 98.25 94 GLY A O 1
ATOM 704 N N . SER A 1 95 ? 7.071 -4.023 -1.210 1.00 97.56 95 SER A N 1
ATOM 705 C CA . SER A 1 95 ? 7.394 -5.415 -0.855 1.00 97.56 95 SER A CA 1
ATOM 706 C C . SER A 1 95 ? 6.219 -6.365 -1.095 1.00 97.56 95 SER A C 1
ATOM 708 O O . SER A 1 95 ? 6.401 -7.448 -1.650 1.00 97.56 95 SER A O 1
ATOM 710 N N . VAL A 1 96 ? 5.003 -5.951 -0.727 1.00 97.69 96 VAL A N 1
ATOM 711 C CA . VAL A 1 96 ? 3.787 -6.746 -0.956 1.00 97.69 96 VAL A CA 1
ATOM 712 C C . VAL A 1 96 ? 3.526 -6.914 -2.452 1.00 97.69 96 VAL A C 1
ATOM 714 O O . VAL A 1 96 ? 3.326 -8.033 -2.929 1.00 97.69 96 VAL A O 1
ATOM 717 N N . VAL A 1 97 ? 3.574 -5.818 -3.212 1.00 98.06 97 VAL A N 1
ATOM 718 C CA . VAL A 1 97 ? 3.276 -5.856 -4.648 1.00 98.06 97 VAL A CA 1
ATOM 719 C C . VAL A 1 97 ? 4.354 -6.612 -5.424 1.00 98.06 97 VAL A C 1
ATOM 721 O O . VAL A 1 97 ? 4.011 -7.386 -6.313 1.00 98.06 97 VAL A O 1
ATOM 724 N N . ALA A 1 98 ? 5.633 -6.494 -5.056 1.00 97.06 98 ALA A N 1
ATOM 725 C CA . ALA A 1 98 ? 6.728 -7.261 -5.659 1.00 97.06 98 ALA A CA 1
ATOM 726 C C . ALA A 1 98 ? 6.509 -8.779 -5.562 1.00 97.06 98 ALA A C 1
ATOM 728 O O . ALA A 1 98 ? 6.789 -9.50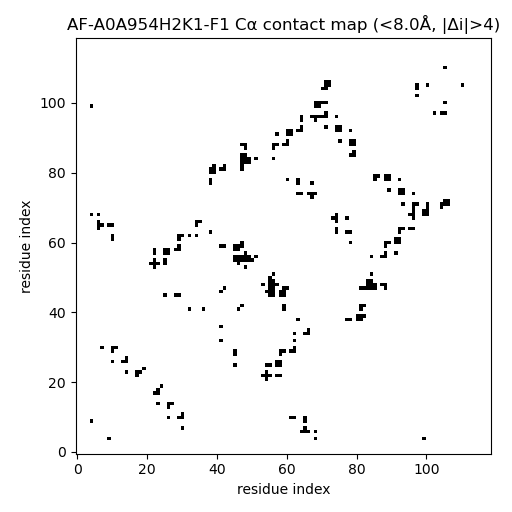2 -6.518 1.00 97.06 98 ALA A O 1
ATOM 729 N N . LEU A 1 99 ? 5.978 -9.270 -4.437 1.00 95.75 99 LEU A N 1
ATOM 730 C CA . LEU A 1 99 ? 5.627 -10.685 -4.281 1.00 95.75 99 LEU A CA 1
ATOM 731 C C . LEU A 1 99 ? 4.428 -11.082 -5.152 1.00 95.75 99 LEU A C 1
ATOM 733 O O . LEU A 1 99 ? 4.402 -12.191 -5.682 1.00 95.75 99 LEU A O 1
ATOM 737 N N . ALA A 1 100 ? 3.455 -10.184 -5.326 1.00 95.44 100 ALA A N 1
ATOM 738 C CA . ALA A 1 100 ? 2.272 -10.433 -6.146 1.00 95.44 100 ALA A CA 1
ATOM 739 C C . ALA A 1 100 ? 2.585 -10.471 -7.653 1.00 95.44 100 ALA A C 1
ATOM 741 O O . ALA A 1 100 ? 2.050 -11.320 -8.368 1.00 95.44 100 ALA A O 1
ATOM 742 N N . VAL A 1 101 ? 3.455 -9.577 -8.138 1.00 95.75 101 VAL A N 1
ATOM 743 C CA . VAL A 1 101 ? 3.823 -9.492 -9.565 1.00 95.75 101 VAL A CA 1
ATOM 744 C C . VAL A 1 101 ? 5.048 -10.338 -9.932 1.00 95.75 101 VAL A C 1
ATOM 746 O O . VAL A 1 101 ? 5.291 -10.601 -11.110 1.00 95.75 101 VAL A O 1
ATOM 749 N N . GLY A 1 102 ? 5.811 -10.794 -8.935 1.00 95.25 102 GLY A N 1
ATOM 750 C CA . GLY A 1 102 ? 7.080 -11.497 -9.114 1.00 95.25 102 GLY A CA 1
ATOM 751 C C . GLY A 1 102 ? 8.219 -10.579 -9.573 1.00 95.25 102 GLY A C 1
ATOM 752 O O . GLY A 1 102 ? 8.014 -9.429 -9.956 1.00 95.25 102 GLY A O 1
ATOM 753 N N . SER A 1 103 ? 9.451 -11.099 -9.587 1.00 92.12 103 SER A N 1
ATOM 754 C CA . SER A 1 103 ? 10.649 -10.320 -9.953 1.00 92.12 103 SER A CA 1
ATOM 755 C C . SER A 1 103 ? 10.558 -9.671 -11.337 1.00 92.12 103 SER A C 1
ATOM 757 O O . SER A 1 103 ? 11.037 -8.560 -11.526 1.00 92.12 103 SER A O 1
ATOM 759 N N . ASN A 1 104 ? 9.906 -10.345 -12.288 1.00 94.75 104 ASN A N 1
ATOM 760 C CA . ASN A 1 104 ? 9.739 -9.860 -13.660 1.00 94.75 104 ASN A CA 1
ATOM 761 C C . ASN A 1 104 ? 8.709 -8.723 -13.777 1.00 94.75 104 ASN A C 1
ATOM 763 O O . ASN A 1 104 ? 8.635 -8.084 -14.821 1.00 94.75 104 ASN A O 1
ATOM 767 N N . GLY A 1 105 ? 7.895 -8.493 -12.741 1.00 95.88 105 GLY A N 1
ATOM 768 C CA . GLY A 1 105 ? 6.944 -7.384 -12.682 1.00 95.88 105 GLY A CA 1
ATOM 769 C C . GLY A 1 105 ? 7.536 -6.090 -12.117 1.00 95.88 105 GLY A C 1
ATOM 770 O O . GLY A 1 105 ? 6.844 -5.075 -12.087 1.00 95.88 105 GLY A O 1
ATOM 771 N N . ILE A 1 106 ? 8.797 -6.108 -11.671 1.00 97.12 106 ILE A N 1
ATOM 772 C CA . ILE A 1 106 ? 9.524 -4.910 -11.238 1.00 97.12 106 ILE A CA 1
ATOM 773 C C . ILE A 1 106 ? 10.196 -4.279 -12.470 1.00 97.12 106 ILE A C 1
ATOM 775 O O . ILE A 1 106 ? 10.882 -4.996 -13.203 1.00 97.12 106 ILE A O 1
ATOM 779 N N . PRO A 1 107 ? 10.052 -2.960 -12.717 1.00 97.31 107 PRO A N 1
ATOM 780 C CA . PRO A 1 107 ? 10.688 -2.309 -13.859 1.00 97.31 107 PRO A CA 1
ATOM 781 C C . PRO A 1 107 ? 12.209 -2.492 -13.852 1.00 97.31 107 PRO A C 1
ATOM 783 O O . PRO A 1 107 ? 12.889 -2.063 -12.917 1.00 97.31 107 PRO A O 1
ATOM 786 N N . GLN A 1 108 ? 12.757 -3.074 -14.924 1.00 95.62 108 GLN A N 1
ATOM 787 C CA . GLN A 1 108 ? 14.201 -3.308 -15.046 1.00 95.62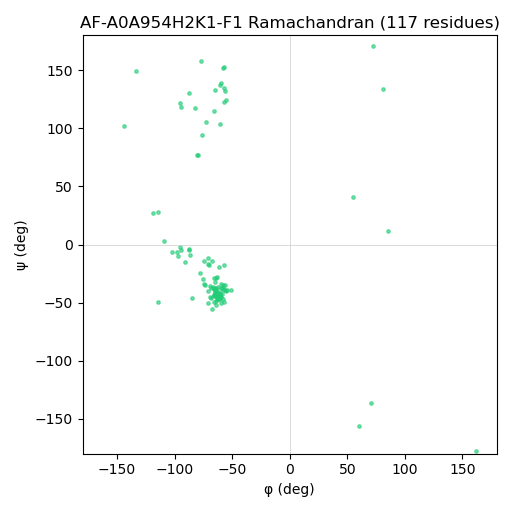 108 GLN A CA 1
ATOM 788 C C . GLN A 1 108 ? 15.001 -2.009 -14.901 1.00 95.62 108 GLN A C 1
ATOM 790 O O . GLN A 1 108 ? 15.996 -1.976 -14.189 1.00 95.62 108 GLN A O 1
ATOM 795 N N . LEU A 1 109 ? 14.494 -0.912 -15.471 1.00 97.06 109 LEU A N 1
ATOM 796 C CA . LEU A 1 109 ? 15.101 0.411 -15.344 1.00 97.06 109 LEU A CA 1
ATOM 797 C C . LEU A 1 109 ? 15.314 0.812 -13.872 1.00 97.06 109 LEU A C 1
ATOM 799 O O . LEU A 1 109 ? 16.344 1.373 -13.524 1.00 97.06 109 LEU A O 1
ATOM 803 N N . TRP A 1 110 ? 14.372 0.502 -12.980 1.00 96.25 110 TRP A N 1
ATOM 804 C CA . TRP A 1 110 ? 14.507 0.843 -11.561 1.00 96.25 110 TRP A CA 1
ATOM 805 C C . TRP A 1 110 ? 15.517 -0.062 -10.852 1.00 96.25 110 TRP A C 1
ATOM 807 O O . TRP A 1 110 ? 16.240 0.397 -9.971 1.00 96.25 110 TRP A O 1
ATOM 817 N N . LEU A 1 111 ? 15.606 -1.333 -11.258 1.00 94.06 111 LEU A N 1
ATOM 818 C CA . LEU A 1 111 ? 16.645 -2.253 -10.785 1.00 94.06 111 LEU A CA 1
ATOM 819 C C . LEU A 1 111 ? 18.046 -1.816 -11.225 1.00 94.06 111 LEU A C 1
ATOM 821 O O . LEU A 1 111 ? 18.998 -2.042 -10.484 1.00 94.06 111 LEU A O 1
ATOM 825 N N . ASP A 1 112 ? 18.166 -1.188 -12.393 1.00 95.12 112 ASP A N 1
ATOM 826 C CA . ASP A 1 112 ? 19.436 -0.681 -12.919 1.00 95.12 112 ASP A CA 1
ATOM 827 C C . ASP A 1 112 ? 19.853 0.645 -12.248 1.00 95.12 112 ASP A C 1
ATOM 829 O O . ASP A 1 112 ? 21.039 0.966 -12.192 1.00 95.12 112 ASP A O 1
ATOM 833 N N . HIS A 1 113 ? 18.889 1.409 -11.718 1.00 95.38 113 HIS A N 1
ATOM 834 C CA . HIS A 1 113 ? 19.113 2.710 -11.070 1.00 95.38 113 HIS A CA 1
ATOM 835 C C . HIS A 1 113 ? 19.187 2.672 -9.535 1.00 95.38 113 HIS A C 1
ATOM 837 O O . HIS A 1 113 ? 19.489 3.700 -8.925 1.00 95.38 113 HIS A O 1
ATOM 843 N N . ARG A 1 114 ? 18.915 1.531 -8.892 1.00 93.69 114 ARG A N 1
ATOM 844 C CA . ARG A 1 114 ? 19.095 1.383 -7.437 1.00 93.69 114 ARG A CA 1
ATOM 845 C C . ARG A 1 114 ? 20.570 1.197 -7.079 1.00 93.69 114 ARG A C 1
ATOM 847 O O . ARG A 1 114 ? 21.363 0.713 -7.883 1.00 93.69 114 ARG A O 1
ATOM 854 N N . GLU A 1 115 ? 20.915 1.496 -5.832 1.00 93.88 115 GLU A N 1
ATOM 855 C CA . GLU A 1 115 ? 22.229 1.141 -5.295 1.00 93.88 115 GLU A CA 1
ATOM 856 C C . GLU A 1 115 ? 22.449 -0.384 -5.352 1.00 93.88 115 GLU A C 1
ATOM 858 O O . GLU A 1 115 ? 21.520 -1.158 -5.082 1.00 93.88 115 GLU A O 1
ATOM 863 N N . PRO A 1 116 ? 23.657 -0.847 -5.719 1.00 88.69 116 PRO A N 1
ATOM 864 C CA . PRO A 1 116 ? 23.933 -2.269 -5.829 1.00 88.69 116 PRO A CA 1
ATOM 865 C C . PRO A 1 116 ? 23.823 -2.947 -4.460 1.00 88.69 116 PRO A C 1
ATOM 867 O O . PRO A 1 116 ? 24.385 -2.493 -3.464 1.00 88.69 116 PRO A O 1
ATOM 870 N N . LEU A 1 117 ? 23.116 -4.077 -4.429 1.00 84.31 117 LEU A N 1
ATOM 871 C CA . LEU A 1 117 ? 23.012 -4.937 -3.254 1.00 84.31 117 LEU A CA 1
ATOM 872 C C . LEU A 1 117 ? 24.283 -5.784 -3.170 1.00 84.31 117 LEU A C 1
ATOM 874 O O . LEU A 1 117 ? 24.302 -6.940 -3.586 1.00 84.31 117 LEU A O 1
ATOM 878 N N . ASN A 1 118 ? 25.374 -5.182 -2.712 1.00 82.06 118 ASN A N 1
ATOM 879 C CA . ASN A 1 118 ? 26.601 -5.923 -2.453 1.00 82.06 118 ASN A CA 1
ATOM 880 C C . ASN A 1 118 ? 26.380 -6.759 -1.185 1.00 82.06 118 ASN A C 1
ATOM 882 O O . ASN A 1 118 ? 26.321 -6.203 -0.088 1.00 82.06 118 ASN A O 1
ATOM 886 N N . CYS A 1 119 ? 26.194 -8.069 -1.351 1.00 57.22 119 CYS A N 1
ATOM 887 C CA . CYS A 1 119 ? 26.231 -9.044 -0.260 1.00 57.22 119 CYS A CA 1
ATOM 888 C C . CYS A 1 119 ? 27.665 -9.492 0.031 1.00 57.22 119 CYS A C 1
ATOM 890 O O . CYS A 1 119 ? 28.419 -9.706 -0.949 1.00 57.22 119 CYS A O 1
#